Protein AF-A0A179UHY1-F1 (afdb_monomer_lite)

Radius of gyration: 22.76 Å; chains: 1; bounding box: 36×26×76 Å

Structure (mmCIF, N/CA/C/O backbone):
data_AF-A0A179UHY1-F1
#
_entry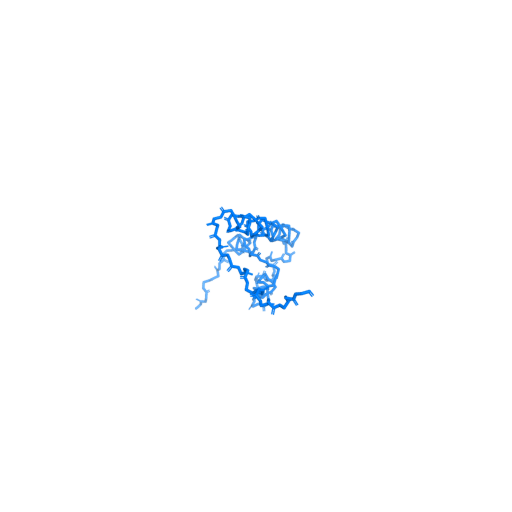.id   AF-A0A179UHY1-F1
#
loop_
_atom_site.group_PDB
_atom_site.id
_atom_site.type_symbol
_atom_site.label_atom_id
_atom_site.label_alt_id
_atom_site.label_comp_id
_atom_site.label_asym_id
_atom_site.label_entity_id
_atom_site.label_seq_id
_atom_site.pdbx_PDB_ins_code
_atom_site.Cartn_x
_atom_site.Cartn_y
_atom_site.Cartn_z
_atom_site.occupancy
_atom_site.B_iso_or_equiv
_atom_site.auth_seq_id
_atom_site.auth_comp_id
_atom_site.auth_asym_id
_atom_site.auth_atom_id
_atom_site.pdbx_PDB_model_num
ATOM 1 N N . MET A 1 1 ? -20.444 -6.820 11.123 1.00 47.88 1 MET A N 1
ATOM 2 C CA . MET A 1 1 ? -19.175 -6.181 11.534 1.00 47.88 1 MET A CA 1
ATOM 3 C C . MET A 1 1 ? -18.114 -6.645 10.558 1.00 47.88 1 MET A C 1
ATOM 5 O O . MET A 1 1 ? -17.969 -7.851 10.408 1.00 47.88 1 MET A O 1
ATOM 9 N N . ALA A 1 2 ? -17.468 -5.735 9.826 1.00 55.53 2 ALA A N 1
ATOM 10 C CA . ALA A 1 2 ? -16.323 -6.119 9.005 1.00 55.53 2 ALA A CA 1
ATOM 11 C C . ALA A 1 2 ? -15.194 -6.567 9.950 1.00 55.53 2 ALA A C 1
ATOM 13 O O . ALA A 1 2 ? -14.982 -5.894 10.963 1.00 55.53 2 ALA A O 1
ATOM 14 N N . PRO A 1 3 ? -14.522 -7.701 9.696 1.00 55.91 3 PRO A N 1
ATOM 15 C CA . PRO A 1 3 ? -13.375 -8.094 10.498 1.00 55.91 3 PRO A CA 1
ATOM 16 C C . PRO A 1 3 ? -12.293 -7.024 10.332 1.00 55.91 3 PRO A C 1
ATOM 18 O O . PRO A 1 3 ? -11.797 -6.801 9.230 1.00 55.91 3 PRO A O 1
ATOM 21 N N . PHE A 1 4 ? -11.971 -6.329 11.420 1.00 72.25 4 PHE A N 1
ATOM 22 C CA . PHE A 1 4 ? -10.837 -5.417 11.452 1.00 72.25 4 PHE A CA 1
ATOM 23 C C . PHE A 1 4 ? -9.566 -6.262 11.439 1.00 72.25 4 PHE A C 1
ATOM 25 O O . PHE A 1 4 ? -9.342 -7.066 12.347 1.00 72.25 4 PHE A O 1
ATOM 32 N N . LEU A 1 5 ? -8.764 -6.125 10.386 1.00 81.38 5 LEU A N 1
ATOM 33 C CA . LEU A 1 5 ? -7.435 -6.721 10.348 1.00 81.38 5 LEU A CA 1
ATOM 34 C C . LEU A 1 5 ? -6.529 -5.966 11.338 1.00 81.38 5 LEU A C 1
ATOM 36 O O . LEU A 1 5 ? -6.625 -4.740 11.419 1.00 81.38 5 LEU A O 1
ATOM 40 N N . PRO A 1 6 ? -5.645 -6.662 12.073 1.00 90.12 6 PRO A N 1
ATOM 41 C CA . PRO A 1 6 ? -4.585 -6.021 12.845 1.00 90.12 6 PRO A CA 1
ATOM 42 C C . PRO A 1 6 ? -3.738 -5.082 11.978 1.00 90.12 6 PRO A C 1
ATOM 44 O O . PRO A 1 6 ? -3.503 -5.369 10.798 1.00 90.12 6 PRO A O 1
ATOM 47 N N . ALA A 1 7 ? -3.243 -3.993 12.569 1.00 89.88 7 ALA A N 1
ATOM 48 C CA . ALA A 1 7 ? -2.444 -2.981 11.877 1.00 89.88 7 ALA A CA 1
ATOM 49 C C . ALA A 1 7 ? -1.193 -3.581 11.214 1.00 89.88 7 ALA A C 1
ATOM 51 O O . ALA A 1 7 ? -0.821 -3.198 10.111 1.00 89.88 7 ALA A O 1
ATOM 52 N N . GLU A 1 8 ? -0.596 -4.592 11.837 1.00 91.50 8 GLU A N 1
ATOM 53 C CA . GLU A 1 8 ? 0.571 -5.322 11.352 1.00 91.50 8 GLU A CA 1
ATOM 54 C C . GLU A 1 8 ? 0.266 -6.107 10.073 1.00 91.50 8 GLU A C 1
ATOM 56 O O . GLU A 1 8 ? 1.110 -6.196 9.179 1.00 91.50 8 GLU A O 1
ATOM 61 N N . ILE A 1 9 ? -0.950 -6.652 9.953 1.00 93.12 9 ILE A N 1
ATOM 62 C CA . ILE A 1 9 ? -1.379 -7.341 8.732 1.00 93.12 9 ILE A CA 1
ATOM 63 C C . ILE A 1 9 ? -1.631 -6.321 7.622 1.00 93.12 9 ILE A C 1
ATOM 65 O O . ILE A 1 9 ? -1.208 -6.544 6.490 1.00 93.12 9 ILE A O 1
ATOM 69 N N . ILE A 1 10 ? -2.267 -5.191 7.944 1.00 92.81 10 ILE A N 1
ATOM 70 C CA . ILE A 1 10 ? -2.470 -4.093 6.988 1.00 92.81 10 ILE A CA 1
ATOM 71 C C . ILE A 1 10 ? -1.118 -3.595 6.472 1.00 92.81 10 ILE A C 1
ATOM 73 O O . ILE A 1 10 ? -0.932 -3.492 5.263 1.00 92.81 10 ILE A O 1
ATOM 77 N N . LEU A 1 11 ? -0.154 -3.364 7.363 1.00 94.12 11 LEU A N 1
ATOM 78 C CA . LEU A 1 11 ? 1.191 -2.938 6.997 1.00 94.12 11 LEU A CA 1
ATOM 79 C C . LEU A 1 11 ? 1.869 -3.946 6.063 1.00 94.12 11 LEU A C 1
ATOM 81 O O . LEU A 1 11 ? 2.364 -3.558 5.009 1.00 94.12 11 LEU A O 1
ATOM 85 N N . CYS A 1 12 ? 1.821 -5.237 6.399 1.00 94.12 12 CYS A N 1
ATOM 86 C CA . CYS A 1 12 ? 2.373 -6.295 5.553 1.00 94.12 12 CYS A CA 1
ATOM 87 C C . CYS A 1 12 ? 1.748 -6.286 4.145 1.00 94.12 12 CYS A C 1
ATOM 89 O O . CYS A 1 12 ? 2.461 -6.407 3.150 1.00 94.12 12 CYS A O 1
ATOM 91 N N . ILE A 1 13 ? 0.430 -6.079 4.042 1.00 93.12 13 ILE A N 1
ATOM 92 C CA . ILE A 1 13 ? -0.268 -5.956 2.754 1.00 93.12 13 ILE A CA 1
ATOM 93 C C . ILE A 1 13 ? 0.224 -4.727 1.975 1.00 93.12 13 ILE A C 1
ATOM 95 O O . ILE A 1 13 ? 0.512 -4.839 0.785 1.00 93.12 13 ILE A O 1
ATOM 99 N N . LEU A 1 14 ? 0.344 -3.568 2.631 1.00 93.69 14 LEU A N 1
ATOM 100 C CA . LEU A 1 14 ? 0.794 -2.323 1.999 1.00 93.69 14 LEU A CA 1
ATOM 101 C C . LEU A 1 14 ? 2.233 -2.431 1.469 1.00 93.69 14 LEU A C 1
ATOM 103 O O . LEU A 1 14 ? 2.508 -1.979 0.360 1.00 93.69 14 LEU A O 1
ATOM 107 N N . GLU A 1 15 ? 3.132 -3.080 2.212 1.00 94.25 15 GLU A N 1
ATOM 108 C CA . GLU A 1 15 ? 4.527 -3.304 1.801 1.00 94.25 15 GLU A CA 1
ATOM 109 C C . GLU A 1 15 ? 4.667 -4.19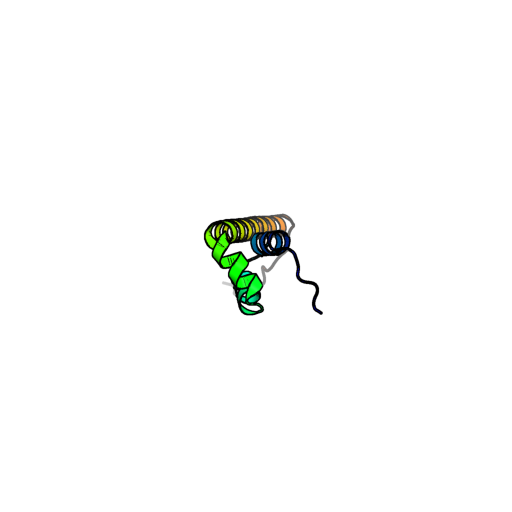2 0.560 1.00 94.25 15 GLU A C 1
ATOM 111 O O . GLU A 1 15 ? 5.635 -4.062 -0.190 1.00 94.25 15 GLU A O 1
ATOM 116 N N . HIS A 1 16 ? 3.705 -5.085 0.327 1.00 93.56 16 HIS A N 1
ATOM 117 C CA . HIS A 1 16 ? 3.709 -6.014 -0.804 1.00 93.56 16 HIS A CA 1
ATOM 118 C C . HIS A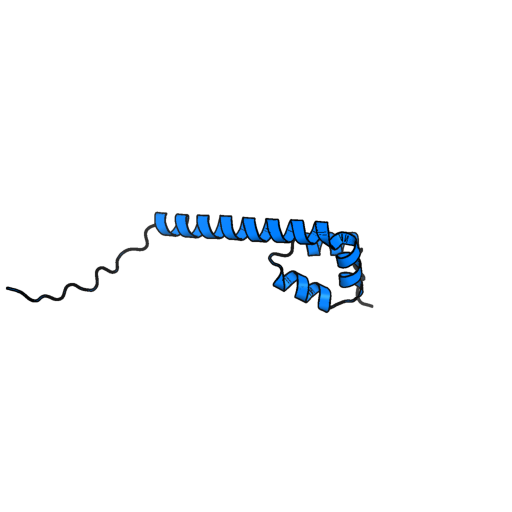 1 16 ? 2.891 -5.513 -1.996 1.00 93.56 16 HIS A C 1
ATOM 120 O O . HIS A 1 16 ? 2.693 -6.257 -2.960 1.00 93.56 16 HIS A O 1
ATOM 126 N N . MET A 1 17 ? 2.430 -4.258 -1.969 1.00 91.38 17 MET A N 1
ATOM 127 C CA . MET A 1 17 ? 1.730 -3.697 -3.116 1.00 91.38 17 MET A CA 1
ATOM 128 C C . MET A 1 17 ? 2.649 -3.675 -4.348 1.00 91.38 17 MET A C 1
ATOM 130 O O . MET A 1 17 ? 3.833 -3.331 -4.244 1.00 91.38 17 MET A O 1
ATOM 134 N N . PRO A 1 18 ? 2.119 -4.056 -5.523 1.00 86.56 18 PRO A N 1
ATOM 135 C CA . PRO A 1 18 ? 2.925 -4.215 -6.730 1.00 86.56 18 PRO A CA 1
ATOM 136 C C . PRO A 1 18 ? 3.399 -2.876 -7.306 1.00 86.56 18 PRO A C 1
ATOM 138 O O . PRO A 1 18 ? 4.417 -2.829 -8.000 1.00 86.56 18 PRO A O 1
ATOM 141 N N . ASP A 1 19 ? 2.656 -1.801 -7.040 1.00 86.75 19 ASP A N 1
ATOM 142 C CA . ASP A 1 19 ? 2.904 -0.470 -7.570 1.00 86.75 19 ASP A CA 1
ATOM 143 C C . ASP A 1 19 ? 2.212 0.622 -6.731 1.00 86.75 19 ASP A C 1
ATOM 145 O O . ASP A 1 19 ? 1.337 0.368 -5.898 1.00 86.75 19 ASP A O 1
ATOM 149 N N . ILE A 1 20 ? 2.614 1.865 -6.994 1.00 88.56 20 ILE A N 1
ATOM 150 C CA . ILE A 1 20 ? 2.154 3.061 -6.283 1.00 88.56 20 ILE A CA 1
ATOM 151 C C . ILE A 1 20 ? 0.663 3.360 -6.542 1.00 88.56 20 ILE A C 1
ATOM 153 O O . ILE A 1 20 ? -0.021 3.838 -5.640 1.00 88.56 20 ILE A O 1
ATOM 157 N N . PHE A 1 21 ? 0.123 3.070 -7.730 1.00 89.38 21 PHE A N 1
ATOM 158 C CA . PHE A 1 21 ? -1.290 3.338 -8.034 1.00 89.38 21 PHE A CA 1
ATOM 159 C C . PHE A 1 21 ? -2.216 2.424 -7.231 1.00 89.38 21 PHE A C 1
ATOM 161 O O . PHE A 1 21 ? -3.222 2.883 -6.678 1.00 89.38 21 PHE A O 1
ATOM 168 N N . THR A 1 22 ? -1.856 1.145 -7.126 1.00 90.44 22 THR A N 1
ATOM 169 C CA . THR A 1 22 ? -2.588 0.172 -6.307 1.00 90.44 22 THR A CA 1
ATOM 170 C C . THR A 1 22 ? -2.532 0.555 -4.824 1.00 90.44 22 THR A C 1
ATOM 172 O O . THR A 1 22 ? -3.559 0.527 -4.142 1.00 90.44 22 THR A O 1
ATOM 175 N N . LEU A 1 23 ? -1.368 1.010 -4.343 1.00 92.06 23 LEU A N 1
ATOM 176 C CA . LEU A 1 23 ? -1.196 1.512 -2.978 1.00 92.06 23 LEU A CA 1
ATOM 177 C C . LEU A 1 23 ? -2.121 2.707 -2.675 1.00 92.06 23 LEU A C 1
ATOM 179 O O . LEU A 1 23 ? -2.878 2.661 -1.705 1.00 92.06 23 LEU A O 1
ATOM 183 N N . PHE A 1 24 ? -2.115 3.752 -3.511 1.00 92.50 24 PHE A N 1
ATOM 184 C CA . PHE A 1 24 ? -2.984 4.921 -3.309 1.00 92.50 24 PHE A CA 1
ATOM 185 C C . PHE A 1 24 ? -4.468 4.561 -3.346 1.00 92.50 24 PHE A C 1
ATOM 187 O O . PHE A 1 24 ? -5.251 5.077 -2.548 1.00 92.50 24 PHE A O 1
ATOM 194 N N . SER A 1 25 ? -4.852 3.639 -4.229 1.00 92.12 25 SER A N 1
ATOM 195 C CA . SER A 1 25 ? -6.225 3.138 -4.282 1.00 92.12 25 SER A CA 1
ATOM 196 C C . SER A 1 25 ? -6.625 2.481 -2.958 1.00 92.12 25 SER A C 1
ATOM 198 O O . SER A 1 25 ? -7.699 2.771 -2.440 1.00 92.12 25 SER A O 1
ATOM 200 N N . ALA A 1 26 ? -5.753 1.660 -2.362 1.00 89.44 26 ALA A N 1
ATOM 201 C CA . ALA A 1 26 ? -6.010 1.035 -1.066 1.00 89.44 26 ALA A CA 1
ATOM 202 C C . ALA A 1 26 ? -6.121 2.066 0.074 1.00 89.44 26 ALA A C 1
ATOM 204 O O . ALA A 1 26 ? -7.070 2.009 0.857 1.00 89.44 26 ALA A O 1
ATOM 205 N N . ILE A 1 27 ? -5.219 3.049 0.132 1.00 92.38 27 ILE A N 1
ATOM 206 C CA . ILE A 1 27 ? -5.216 4.109 1.158 1.00 92.38 27 ILE A CA 1
ATOM 207 C C . ILE A 1 27 ? -6.521 4.919 1.142 1.00 92.38 27 ILE A C 1
ATOM 209 O O . ILE A 1 27 ? -7.074 5.233 2.195 1.00 92.38 27 ILE A O 1
ATOM 213 N N . LEU A 1 28 ? -7.054 5.226 -0.044 1.00 91.06 28 LEU A N 1
ATOM 214 C CA . LEU A 1 28 ? -8.277 6.025 -0.186 1.00 91.06 28 LEU A CA 1
ATOM 215 C C . LEU A 1 28 ? -9.561 5.268 0.188 1.00 91.06 28 LEU A C 1
ATOM 217 O O . LEU A 1 28 ? -10.594 5.899 0.408 1.00 91.06 28 LEU A O 1
ATOM 221 N N . THR A 1 29 ? -9.523 3.936 0.275 1.00 87.81 29 THR A N 1
ATOM 222 C CA . THR A 1 29 ? -10.725 3.137 0.574 1.00 87.81 29 THR A CA 1
ATOM 223 C C . THR A 1 29 ? -11.120 3.152 2.048 1.00 87.81 29 THR A C 1
ATOM 225 O O . THR A 1 29 ? -12.294 2.954 2.363 1.00 87.81 29 THR A O 1
ATOM 228 N N . CYS A 1 30 ? -10.172 3.373 2.965 1.00 86.50 30 CYS A N 1
ATOM 229 C CA . CYS A 1 30 ? -10.404 3.213 4.397 1.00 86.50 30 CYS A CA 1
ATOM 230 C C . CYS A 1 30 ? -9.499 4.130 5.230 1.00 86.50 30 CYS A C 1
ATOM 232 O O . CYS A 1 30 ? -8.284 4.171 5.037 1.00 86.50 30 CYS A O 1
ATOM 234 N N . LYS A 1 31 ? -10.089 4.823 6.214 1.00 89.12 31 LYS A N 1
ATOM 235 C CA . LYS A 1 31 ? -9.351 5.711 7.128 1.00 89.12 31 LYS A CA 1
ATOM 236 C C . LYS A 1 31 ? -8.320 4.965 7.975 1.00 89.12 31 LYS A C 1
ATOM 238 O O . LYS A 1 31 ? -7.261 5.522 8.231 1.00 89.12 31 LYS A O 1
ATOM 243 N N . ASP A 1 32 ? -8.601 3.726 8.365 1.00 88.25 32 ASP A N 1
ATOM 244 C CA . ASP A 1 32 ? -7.684 2.938 9.193 1.00 88.25 32 ASP A CA 1
ATOM 245 C C . ASP A 1 32 ? -6.462 2.476 8.395 1.00 88.25 32 ASP A C 1
ATOM 247 O O . ASP A 1 32 ? -5.343 2.522 8.896 1.00 88.25 32 ASP A O 1
ATOM 251 N N . ILE A 1 33 ? -6.650 2.125 7.117 1.00 91.56 33 ILE A N 1
ATOM 252 C CA . ILE A 1 33 ? -5.536 1.837 6.200 1.00 91.56 33 ILE A CA 1
ATOM 253 C C . ILE A 1 33 ? -4.680 3.091 6.003 1.00 91.56 33 ILE A C 1
ATOM 255 O O . ILE A 1 33 ? -3.455 3.007 6.023 1.00 91.56 33 ILE A O 1
ATOM 259 N N . CYS A 1 34 ? -5.320 4.254 5.853 1.00 92.50 34 CYS A N 1
ATOM 260 C CA . CYS A 1 34 ? -4.623 5.530 5.746 1.00 92.50 34 CYS A CA 1
ATOM 261 C C . CYS A 1 34 ? -3.796 5.843 7.002 1.00 92.50 34 CYS A C 1
ATOM 263 O O . CYS A 1 34 ? -2.630 6.189 6.871 1.00 92.50 34 CYS A O 1
ATOM 265 N N . ALA A 1 35 ? -4.345 5.634 8.203 1.00 93.19 35 ALA A N 1
ATOM 266 C CA . ALA A 1 35 ? -3.606 5.831 9.451 1.00 93.19 35 ALA A CA 1
ATOM 267 C C . ALA A 1 35 ? -2.368 4.919 9.543 1.00 93.19 35 ALA A C 1
ATOM 269 O O . ALA A 1 35 ? -1.267 5.404 9.786 1.00 93.19 35 ALA A O 1
ATOM 270 N N . VAL A 1 36 ? -2.524 3.620 9.253 1.00 94.25 36 VAL A N 1
ATOM 271 C CA . VAL A 1 36 ? -1.399 2.665 9.247 1.00 94.25 36 VAL A CA 1
ATOM 272 C C . VAL A 1 36 ? -0.334 3.059 8.222 1.00 94.25 36 VAL A C 1
ATOM 274 O O . VAL A 1 36 ? 0.861 2.943 8.503 1.00 94.25 36 VAL A O 1
ATOM 277 N N . PHE A 1 37 ? -0.753 3.527 7.043 1.00 94.62 37 PHE A N 1
ATOM 278 C CA . PHE A 1 37 ? 0.159 4.031 6.023 1.00 94.62 37 PHE A CA 1
ATOM 279 C C . PHE A 1 37 ? 0.919 5.270 6.503 1.00 94.62 37 PHE A C 1
ATOM 281 O O . PHE A 1 37 ? 2.139 5.277 6.408 1.00 94.62 37 PHE A O 1
ATOM 288 N N . THR A 1 38 ? 0.234 6.285 7.036 1.00 94.94 38 THR A N 1
ATOM 289 C CA . THR A 1 38 ? 0.865 7.531 7.497 1.00 94.94 38 THR A CA 1
ATOM 290 C C . THR A 1 38 ? 1.898 7.276 8.593 1.00 94.94 38 THR A C 1
ATOM 292 O O . THR A 1 38 ? 2.977 7.860 8.557 1.00 94.94 38 THR A O 1
ATOM 295 N N . ASP A 1 39 ? 1.625 6.347 9.510 1.00 96.25 39 ASP A N 1
ATOM 296 C CA . ASP A 1 39 ? 2.571 5.983 10.571 1.00 96.25 39 ASP A CA 1
ATOM 297 C C . ASP A 1 39 ? 3.812 5.225 10.049 1.00 96.25 39 ASP A C 1
ATOM 299 O O . ASP A 1 39 ? 4.819 5.127 10.749 1.00 96.25 39 ASP A O 1
ATOM 303 N N . ASN A 1 40 ? 3.760 4.671 8.829 1.00 96.00 40 ASN A N 1
ATOM 304 C CA . ASN A 1 40 ? 4.802 3.810 8.254 1.00 96.00 40 ASN A CA 1
ATOM 305 C C . ASN A 1 40 ? 5.202 4.210 6.820 1.00 96.00 40 ASN A C 1
ATOM 307 O O . ASN A 1 40 ? 5.702 3.370 6.063 1.00 96.00 40 ASN A O 1
ATOM 311 N N . GLU A 1 41 ? 4.983 5.469 6.436 1.00 94.19 41 GLU A N 1
ATOM 312 C CA . GLU A 1 41 ? 5.040 5.929 5.043 1.00 94.19 41 GLU A CA 1
ATOM 313 C C . GLU A 1 41 ? 6.372 5.582 4.369 1.00 94.19 41 GLU A C 1
ATOM 315 O O . GLU A 1 41 ? 6.388 4.902 3.342 1.00 94.19 41 GLU A O 1
ATOM 320 N N . ASP A 1 42 ? 7.494 5.963 4.985 1.00 93.31 42 ASP A N 1
ATOM 321 C CA . ASP A 1 42 ? 8.837 5.739 4.438 1.00 93.31 42 ASP A CA 1
ATOM 322 C C . ASP A 1 42 ? 9.117 4.256 4.164 1.00 93.31 42 ASP A C 1
ATOM 324 O O . ASP A 1 42 ? 9.695 3.878 3.139 1.00 93.31 42 ASP A O 1
ATOM 328 N N . ARG A 1 43 ? 8.672 3.392 5.080 1.00 93.88 43 ARG A N 1
ATOM 329 C CA . ARG A 1 43 ? 8.887 1.945 5.015 1.00 93.88 43 ARG A CA 1
ATOM 330 C C . ARG A 1 43 ? 8.055 1.309 3.898 1.00 93.88 43 ARG A C 1
ATOM 332 O O . ARG A 1 43 ? 8.571 0.494 3.127 1.00 93.88 43 ARG A O 1
ATOM 339 N N . VAL A 1 44 ? 6.791 1.712 3.776 1.00 94.56 44 VAL A N 1
ATOM 340 C CA . VAL A 1 44 ? 5.889 1.241 2.716 1.00 94.56 44 VAL A CA 1
ATOM 341 C C . VAL A 1 44 ? 6.355 1.740 1.350 1.00 94.56 44 VAL A C 1
ATOM 343 O O . VAL A 1 44 ? 6.498 0.944 0.422 1.00 94.56 44 VAL A O 1
ATOM 346 N N . MET A 1 45 ? 6.663 3.032 1.221 1.00 92.12 45 MET A N 1
ATOM 347 C CA . MET A 1 45 ? 7.118 3.633 -0.036 1.00 92.12 45 MET A CA 1
ATOM 348 C C . MET A 1 45 ? 8.455 3.044 -0.503 1.00 92.12 45 MET A C 1
ATOM 350 O O . MET A 1 45 ? 8.629 2.782 -1.698 1.00 92.12 45 MET A O 1
ATOM 354 N N . GLY A 1 46 ? 9.373 2.758 0.428 1.00 90.62 46 GLY A N 1
ATOM 355 C CA . GLY A 1 46 ? 10.610 2.033 0.138 1.00 90.62 46 GLY A CA 1
ATOM 356 C C . GLY A 1 46 ? 10.356 0.629 -0.421 1.00 90.62 46 GLY A C 1
ATOM 357 O O . GLY A 1 46 ? 10.945 0.251 -1.437 1.00 90.62 46 GLY A O 1
ATOM 358 N N . SER A 1 47 ? 9.430 -0.113 0.190 1.00 91.31 47 SER A N 1
ATOM 359 C CA . SER A 1 47 ? 9.078 -1.478 -0.224 1.00 91.31 47 SER A CA 1
ATOM 360 C C . SER A 1 47 ? 8.400 -1.515 -1.596 1.00 91.31 47 SER A C 1
ATOM 362 O O . SER A 1 47 ? 8.803 -2.279 -2.471 1.00 91.31 47 SER A O 1
ATOM 364 N N . VAL A 1 48 ? 7.435 -0.626 -1.845 1.00 88.56 48 VAL A N 1
ATOM 365 C CA . VAL A 1 48 ? 6.736 -0.545 -3.139 1.00 88.56 48 VAL A CA 1
ATOM 366 C C . VAL A 1 48 ? 7.682 -0.108 -4.263 1.00 88.56 48 VAL A C 1
ATOM 368 O O . VAL A 1 48 ? 7.611 -0.641 -5.373 1.00 88.56 48 VAL A O 1
ATOM 371 N N . SER A 1 49 ? 8.617 0.807 -3.988 1.00 83.56 49 SER A N 1
ATOM 372 C CA . SER A 1 49 ? 9.659 1.202 -4.948 1.00 83.56 49 SER A CA 1
ATOM 373 C C . SER A 1 49 ? 10.563 0.021 -5.328 1.00 83.56 49 SER A C 1
ATOM 375 O O . SER A 1 49 ? 10.823 -0.216 -6.513 1.00 83.56 49 SER A O 1
ATOM 377 N N . TRP A 1 50 ? 10.979 -0.776 -4.337 1.00 81.06 50 TRP A N 1
ATOM 378 C CA . TRP A 1 50 ? 11.752 -1.999 -4.554 1.00 81.06 50 TRP A CA 1
ATOM 379 C C . TRP A 1 50 ? 10.972 -3.048 -5.363 1.00 81.06 50 TRP A C 1
ATOM 381 O O . TRP A 1 50 ? 11.497 -3.587 -6.341 1.00 81.06 50 TRP A O 1
ATOM 391 N N . ASN A 1 51 ? 9.701 -3.283 -5.027 1.00 76.19 51 ASN A N 1
ATOM 392 C CA . ASN A 1 51 ? 8.836 -4.233 -5.734 1.00 76.19 51 ASN A CA 1
ATOM 393 C C . ASN A 1 51 ? 8.605 -3.818 -7.193 1.00 76.19 51 ASN A C 1
ATOM 395 O O . ASN A 1 51 ? 8.722 -4.638 -8.108 1.00 76.19 51 ASN A O 1
ATOM 399 N N . GLY A 1 52 ? 8.365 -2.528 -7.438 1.00 67.25 52 GLY A N 1
ATOM 400 C CA . GLY A 1 52 ? 8.249 -1.978 -8.787 1.00 67.25 52 GLY A CA 1
ATOM 401 C C . GLY A 1 52 ? 9.546 -2.112 -9.596 1.00 67.25 52 GLY A C 1
ATOM 402 O O . GLY A 1 52 ? 9.507 -2.388 -10.798 1.00 67.25 52 GLY A O 1
ATOM 403 N N . ALA A 1 53 ? 10.709 -1.963 -8.954 1.00 64.88 53 ALA A N 1
ATOM 404 C CA . ALA A 1 53 ? 12.010 -2.168 -9.589 1.00 64.88 53 ALA A CA 1
ATOM 405 C C . ALA A 1 53 ? 12.279 -3.649 -9.910 1.00 64.88 53 ALA A C 1
ATOM 407 O O . ALA A 1 53 ? 12.748 -3.952 -11.010 1.00 64.88 53 ALA A O 1
ATOM 408 N N . MET A 1 54 ? 11.930 -4.572 -9.004 1.00 60.50 54 MET A N 1
ATOM 409 C CA . MET A 1 54 ? 11.990 -6.018 -9.251 1.00 60.50 54 MET A CA 1
ATOM 410 C C . MET A 1 54 ? 11.089 -6.427 -10.415 1.00 60.50 54 MET A C 1
ATOM 412 O O . MET A 1 54 ? 11.558 -7.152 -11.288 1.00 60.50 54 MET A O 1
ATOM 416 N N . ASN A 1 55 ? 9.861 -5.901 -10.484 1.00 58.06 55 ASN A N 1
ATOM 417 C CA . ASN A 1 55 ? 8.934 -6.164 -11.588 1.00 58.06 55 ASN A CA 1
ATOM 418 C C . ASN A 1 55 ? 9.476 -5.675 -12.937 1.00 58.06 55 ASN A C 1
ATOM 420 O O . ASN A 1 55 ? 9.370 -6.378 -13.935 1.00 58.06 55 ASN A O 1
ATOM 424 N N . LYS A 1 56 ? 10.146 -4.517 -12.987 1.00 58.81 56 LYS A N 1
ATOM 425 C CA . LYS A 1 56 ? 10.825 -4.060 -14.215 1.00 58.81 56 LYS A CA 1
ATOM 426 C C . LYS A 1 56 ? 12.023 -4.937 -14.586 1.00 58.81 56 LYS A C 1
ATOM 428 O O . LYS A 1 56 ? 12.333 -5.089 -15.767 1.00 58.81 56 LYS A O 1
ATOM 433 N N . PHE A 1 57 ? 12.716 -5.500 -13.597 1.00 52.47 57 PHE A N 1
ATOM 434 C CA . PHE A 1 57 ? 13.859 -6.382 -13.828 1.00 52.47 57 PHE A CA 1
ATOM 435 C C . PHE A 1 57 ? 13.428 -7.768 -14.321 1.00 52.47 57 PHE A C 1
ATOM 437 O O . PHE A 1 57 ? 14.081 -8.334 -15.199 1.00 52.47 57 PHE A O 1
ATOM 444 N N . THR A 1 58 ? 12.330 -8.314 -13.794 1.00 54.03 58 THR A N 1
ATOM 445 C CA . THR A 1 58 ? 11.728 -9.557 -14.288 1.00 54.03 58 THR A CA 1
ATOM 446 C C . THR A 1 58 ? 11.084 -9.367 -15.653 1.00 54.03 58 THR A C 1
ATOM 448 O O . THR A 1 58 ? 11.275 -10.234 -16.497 1.00 54.03 58 THR A O 1
ATOM 451 N N . ASP A 1 59 ? 10.438 -8.230 -15.925 1.00 54.38 59 ASP A N 1
ATOM 452 C CA . ASP A 1 59 ? 9.859 -7.906 -17.237 1.00 54.38 59 ASP A CA 1
ATOM 453 C C . ASP A 1 59 ? 10.937 -7.792 -18.331 1.00 54.38 59 ASP A C 1
ATOM 455 O O . ASP A 1 59 ? 10.829 -8.396 -19.402 1.00 54.38 59 ASP A O 1
ATOM 459 N N . ARG A 1 60 ? 12.068 -7.139 -18.024 1.00 51.56 60 ARG A N 1
ATOM 460 C CA . ARG A 1 60 ? 13.214 -7.058 -18.945 1.00 51.56 60 ARG A CA 1
ATOM 461 C C . ARG A 1 60 ? 13.860 -8.432 -19.181 1.00 51.56 60 ARG A C 1
ATOM 463 O O . ARG A 1 60 ? 14.138 -8.784 -20.322 1.00 51.56 60 ARG A O 1
ATOM 470 N N . ARG A 1 61 ? 14.005 -9.260 -18.136 1.00 52.09 61 ARG A N 1
ATOM 471 C CA . ARG A 1 61 ? 14.483 -10.652 -18.277 1.00 52.09 61 ARG A CA 1
ATOM 472 C C . ARG A 1 61 ? 13.488 -11.559 -19.012 1.00 52.09 61 ARG A C 1
ATOM 474 O O . ARG A 1 61 ? 13.926 -12.455 -19.724 1.00 52.09 61 ARG A O 1
ATOM 481 N N . MET A 1 62 ? 12.178 -11.346 -18.873 1.00 45.78 62 MET A N 1
ATOM 482 C CA . MET A 1 62 ? 11.145 -12.054 -19.643 1.00 45.78 62 MET A CA 1
ATOM 483 C C . MET A 1 62 ? 11.154 -11.632 -21.114 1.00 45.78 62 MET A C 1
ATOM 485 O O . MET A 1 62 ? 11.004 -12.482 -21.988 1.00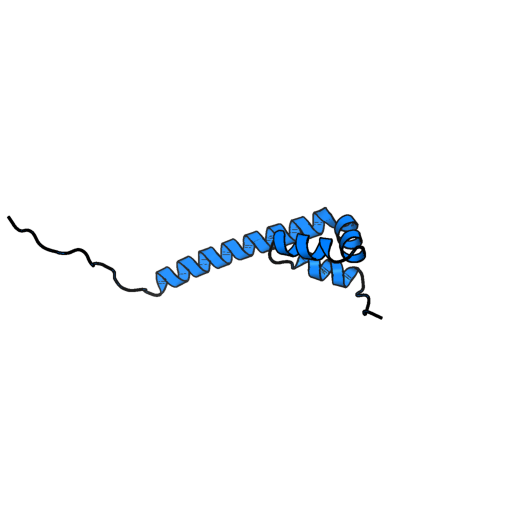 45.78 62 MET A O 1
ATOM 489 N N . THR A 1 63 ? 11.391 -10.349 -21.395 1.00 52.75 63 THR A N 1
ATOM 490 C CA . THR A 1 63 ? 11.574 -9.828 -22.757 1.00 52.75 63 THR A CA 1
ATOM 491 C C . THR A 1 63 ? 12.802 -10.457 -23.421 1.00 52.75 63 THR A C 1
ATOM 493 O O . THR A 1 63 ? 12.695 -10.989 -24.527 1.00 52.75 63 THR A O 1
ATOM 496 N N . ASP A 1 64 ? 13.935 -10.508 -22.715 1.00 55.22 64 ASP A N 1
ATOM 497 C CA . ASP A 1 64 ? 15.160 -11.160 -23.198 1.00 55.22 64 ASP A CA 1
ATOM 498 C C . ASP A 1 64 ? 14.984 -12.679 -23.365 1.00 55.22 64 ASP A C 1
ATOM 500 O O . ASP A 1 64 ? 15.419 -13.260 -24.358 1.00 55.22 64 ASP A O 1
ATOM 504 N N . TRP A 1 65 ? 14.276 -13.338 -22.444 1.00 48.25 65 TRP A N 1
ATOM 505 C CA . TRP A 1 65 ? 13.956 -14.765 -22.541 1.00 48.25 65 TRP A CA 1
ATOM 506 C C . TRP A 1 65 ? 13.061 -15.097 -23.746 1.00 48.25 65 TRP A C 1
ATOM 508 O O . TRP A 1 65 ? 13.270 -16.110 -24.417 1.00 48.25 65 TRP A O 1
ATOM 518 N N . ASN A 1 66 ? 12.087 -14.237 -24.061 1.00 52.59 66 ASN A N 1
ATOM 519 C CA . ASN A 1 66 ? 11.221 -14.384 -25.233 1.00 52.59 66 ASN A CA 1
ATOM 520 C C . ASN A 1 66 ? 11.973 -14.119 -26.550 1.00 52.59 66 ASN A C 1
ATOM 522 O O . ASN A 1 66 ? 11.725 -14.811 -27.539 1.00 52.59 66 ASN A O 1
ATOM 526 N N . LEU A 1 67 ? 12.941 -13.195 -26.556 1.00 55.06 67 LEU A N 1
ATOM 527 C CA . LEU A 1 67 ? 13.860 -12.979 -27.682 1.00 55.06 67 LEU A CA 1
ATOM 528 C C . LEU A 1 67 ? 14.777 -14.191 -27.918 1.00 55.06 67 LEU A C 1
ATOM 530 O O . LEU A 1 67 ? 15.019 -14.570 -29.063 1.00 55.06 67 LEU A O 1
ATOM 534 N N . MET A 1 68 ? 15.225 -14.858 -26.850 1.00 53.78 68 MET A N 1
ATOM 535 C CA . MET A 1 68 ? 16.084 -16.046 -26.936 1.00 53.78 68 MET A CA 1
ATOM 536 C C . MET A 1 68 ? 15.342 -17.336 -27.343 1.00 53.78 68 MET A C 1
ATOM 538 O O . MET A 1 68 ? 15.990 -18.302 -27.743 1.00 53.78 68 MET A O 1
ATOM 542 N N . ARG A 1 69 ? 14.000 -17.377 -27.285 1.00 54.62 69 ARG A N 1
ATOM 543 C CA . ARG A 1 69 ? 13.181 -18.565 -27.623 1.00 54.62 69 ARG A CA 1
ATOM 544 C C . ARG A 1 69 ? 12.601 -18.604 -29.045 1.00 54.62 69 ARG A C 1
ATOM 546 O O . ARG A 1 69 ? 11.938 -19.578 -29.392 1.00 54.62 69 ARG A O 1
ATOM 553 N N . GLY A 1 70 ? 12.906 -17.627 -29.900 1.00 58.22 70 GLY A N 1
ATOM 554 C CA . GLY A 1 70 ? 12.722 -17.765 -31.350 1.00 58.22 70 GLY A CA 1
ATOM 555 C C . GLY A 1 70 ? 11.301 -17.539 -31.884 1.00 58.22 70 GLY A C 1
ATOM 556 O O . GLY A 1 70 ? 10.697 -18.437 -32.474 1.00 58.22 70 GLY A O 1
ATOM 557 N N . GLY A 1 71 ? 10.807 -16.302 -31.806 1.00 46.97 71 GLY A N 1
ATOM 558 C CA . GLY A 1 71 ? 9.738 -15.833 -32.695 1.00 46.97 71 GLY A CA 1
ATOM 559 C C . GLY A 1 71 ? 10.280 -15.577 -34.108 1.00 46.97 71 GLY A C 1
ATOM 560 O O . GLY A 1 71 ? 11.000 -14.610 -34.337 1.00 46.97 71 GLY A O 1
ATOM 561 N N . ARG A 1 72 ? 9.975 -16.465 -35.061 1.00 55.50 72 ARG A N 1
ATOM 562 C CA . ARG A 1 72 ? 10.407 -16.389 -36.468 1.00 55.50 72 ARG A CA 1
ATOM 563 C C . ARG A 1 72 ? 9.646 -15.316 -37.272 1.00 55.50 72 ARG A C 1
ATOM 565 O O . ARG A 1 72 ? 8.431 -15.387 -37.378 1.00 55.50 72 ARG A O 1
ATOM 572 N N . ASN A 1 73 ? 10.427 -14.496 -37.984 1.00 52.00 73 ASN A N 1
ATOM 573 C CA . ASN A 1 73 ? 10.247 -14.052 -39.377 1.00 52.00 73 ASN A CA 1
ATOM 574 C C . ASN A 1 73 ? 9.142 -13.027 -39.733 1.00 52.00 73 ASN A C 1
ATOM 576 O O . ASN A 1 73 ? 7.991 -13.389 -39.952 1.00 52.00 73 ASN A O 1
ATOM 580 N N . THR A 1 74 ? 9.558 -11.785 -40.013 1.00 47.44 74 THR A N 1
ATOM 581 C CA . THR A 1 74 ? 8.870 -10.881 -40.957 1.00 47.44 74 THR A CA 1
ATOM 582 C C . THR A 1 74 ? 9.865 -10.242 -41.929 1.00 47.44 74 THR A C 1
ATOM 584 O O . THR A 1 74 ? 9.972 -9.023 -42.018 1.00 47.44 74 THR A O 1
ATOM 587 N N . ASN A 1 75 ? 10.579 -11.054 -42.715 1.00 44.97 75 ASN A N 1
ATOM 588 C CA . ASN A 1 75 ? 11.019 -10.597 -44.035 1.00 44.97 75 ASN A CA 1
ATOM 589 C C . ASN A 1 75 ? 9.817 -10.669 -44.987 1.00 44.97 75 ASN A C 1
ATOM 591 O O . ASN A 1 75 ? 9.685 -11.594 -45.784 1.00 44.97 75 ASN A O 1
ATOM 595 N N . ALA A 1 76 ? 8.919 -9.69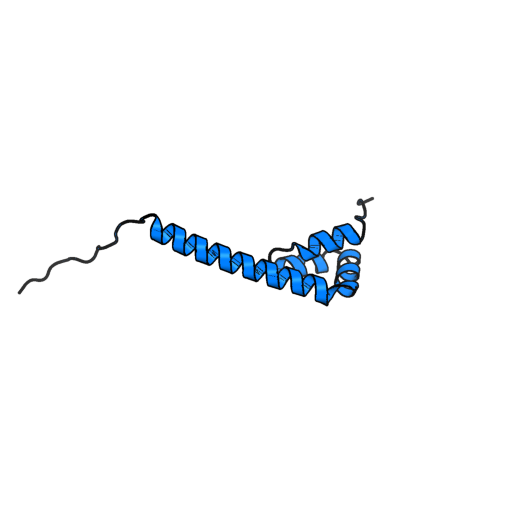3 -44.865 1.00 48.47 76 ALA A N 1
ATOM 596 C CA . ALA A 1 76 ? 7.788 -9.484 -45.760 1.00 48.47 76 ALA A CA 1
ATOM 597 C C . ALA A 1 76 ? 7.874 -8.088 -46.391 1.00 48.47 76 ALA A C 1
ATOM 599 O O . ALA A 1 76 ? 6.971 -7.279 -46.248 1.00 48.47 76 ALA A O 1
ATOM 600 N N . THR A 1 77 ? 8.973 -7.820 -47.098 1.00 48.72 77 THR A N 1
ATOM 601 C CA . THR A 1 77 ? 9.043 -6.787 -48.147 1.00 48.72 77 THR A CA 1
ATOM 602 C C . THR A 1 77 ? 10.192 -7.117 -49.097 1.00 48.72 77 THR A C 1
ATOM 604 O O . THR A 1 77 ? 11.235 -6.475 -49.137 1.00 48.72 77 THR A O 1
ATOM 607 N N . ARG A 1 78 ? 9.999 -8.176 -49.889 1.00 47.94 78 ARG A N 1
ATOM 608 C CA . ARG A 1 78 ? 10.721 -8.382 -51.149 1.00 47.94 78 ARG A CA 1
ATOM 609 C C . ARG A 1 78 ? 9.699 -8.535 -52.278 1.00 47.94 78 ARG A C 1
ATOM 6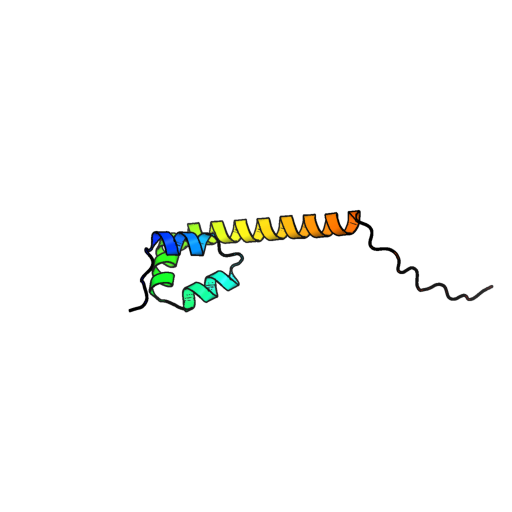11 O O . ARG A 1 78 ? 9.420 -9.640 -52.720 1.00 47.94 78 ARG A O 1
ATOM 618 N N . GLY A 1 79 ? 9.145 -7.410 -52.728 1.00 41.88 79 GLY A N 1
ATOM 619 C CA . GLY A 1 79 ? 8.826 -7.188 -54.145 1.00 41.88 79 GLY A CA 1
ATOM 620 C C . GLY A 1 79 ? 9.900 -6.226 -54.656 1.00 41.88 79 GLY A C 1
ATOM 621 O O . GLY A 1 79 ? 10.029 -5.137 -54.118 1.00 41.88 79 GLY A O 1
ATOM 622 N N . ARG A 1 80 ? 10.912 -6.683 -55.395 1.00 45.69 80 ARG A N 1
ATOM 623 C CA . ARG A 1 80 ? 10.919 -6.859 -56.858 1.00 45.69 80 ARG A CA 1
ATOM 624 C C . ARG A 1 80 ? 10.597 -5.560 -57.611 1.00 45.69 80 ARG A C 1
ATOM 626 O O . ARG A 1 80 ? 9.443 -5.290 -57.908 1.00 45.69 80 ARG A O 1
ATOM 633 N N . ALA A 1 81 ? 11.660 -4.838 -57.944 1.00 41.38 81 ALA A N 1
ATOM 634 C CA . ALA A 1 81 ? 11.908 -4.154 -59.216 1.00 41.38 81 ALA A CA 1
ATOM 635 C C . ALA A 1 81 ? 13.446 -4.012 -59.263 1.00 41.38 81 ALA A C 1
ATOM 637 O O . ALA A 1 81 ? 14.009 -3.330 -58.415 1.00 41.38 81 ALA A O 1
ATOM 638 N N . GLU A 1 82 ? 14.198 -4.962 -59.824 1.00 47.19 82 GLU A N 1
ATOM 639 C CA . GLU A 1 82 ? 14.482 -5.170 -61.256 1.00 47.19 82 GLU A CA 1
ATOM 640 C C . GLU A 1 82 ? 15.089 -3.940 -61.949 1.00 47.19 82 GLU A C 1
ATOM 642 O O . GLU A 1 82 ? 14.416 -2.923 -62.091 1.00 47.19 82 GLU A O 1
ATOM 647 N N . SER A 1 83 ? 16.332 -4.160 -62.416 1.00 41.62 83 SER A N 1
ATOM 648 C CA . SER A 1 83 ? 17.188 -3.381 -63.330 1.00 41.62 83 SER A CA 1
ATOM 649 C C . SER A 1 83 ? 17.968 -2.186 -62.790 1.00 41.62 83 SER A C 1
ATOM 651 O O . SER A 1 83 ? 17.368 -1.153 -62.438 1.00 41.62 83 SER A O 1
#

Secondary structure (DSSP, 8-state):
---PPPHHHHHHHHHT-SSHHHHHHHHHH-HHHHHHHHHTHHHHHHHHHHHHHHHHHHHHHHHHHHHHT--------------

Sequence (83 aa):
MAPFLPAEIILCILEHMPDIFTLFSAILTCKDICAVFTDNEDRVMGSVSWNGAMNKFTDRRMTDWNLMRGGRNTNATRGRAES

pLDDT: mean 74.22, std 19.73, range [41.38, 96.25]

Foldseek 3Di:
DPPDDPLVVLLVVLLQDQADVSNVVVLVVDVSSVVSCVVCVVNSVVSNVVNPVVVVVVVVVVVVVVVVVDDDDDPPDDDDDDD

Organism: Blastomyces gilchristii (strain SLH14081) (NCBI:txid559298)